Protein AF-A0A3D2HCB8-F1 (afdb_monomer)

Sequence (95 aa):
MKLIEQDETDDFQTVLKRFNLSAGDFELTETDTTDPQTDEIFALTGFVVVMQKSTGLKMQYPIGDGSRWVEEFERDIEKTCLTNNAPSNLIENTP

Solvent-accessible surface area (backbone atoms only — not comparable to full-atom values): 5904 Å² total; per-residue (Å²): 136,78,71,72,51,70,66,57,52,52,51,43,53,48,48,31,56,75,72,73,45,60,70,88,41,48,43,81,45,80,43,84,62,65,65,90,83,58,100,59,97,66,73,62,40,31,34,37,36,43,33,33,65,88,79,64,48,73,46,78,37,58,35,35,85,88,51,56,44,57,63,55,48,47,54,50,50,52,51,51,57,52,60,75,65,54,76,96,70,82,82,78,79,86,134

Radius of gyration: 17.61 Å; Cα contacts (8 Å, |Δi|>4): 102; chains: 1; bounding box: 33×22×67 Å

Secondary structure (DSSP, 8-state):
---S-HHHHHHHHHHHHHTT--GGGEEEEEEE---TT--S----EEEEEEEETTT--EEEEEEETT--HHHHHHHHHHHHHHHHTS-S-------

Structure (mmCIF, N/CA/C/O backbone):
data_AF-A0A3D2HCB8-F1
#
_entry.id   AF-A0A3D2HCB8-F1
#
loop_
_atom_site.group_PDB
_atom_site.id
_atom_site.type_symbol
_atom_site.label_atom_id
_atom_site.label_alt_id
_atom_site.label_comp_id
_atom_site.label_asym_id
_atom_site.label_entity_id
_atom_site.label_seq_id
_atom_site.pdbx_PDB_ins_code
_atom_site.Cartn_x
_atom_site.Cartn_y
_atom_site.Cartn_z
_atom_site.occupancy
_atom_site.B_iso_or_equiv
_atom_site.auth_seq_id
_atom_site.auth_comp_id
_atom_site.auth_asym_id
_atom_site.auth_atom_id
_atom_site.pdbx_PDB_model_num
ATOM 1 N N . MET A 1 1 ? 1.423 2.229 -17.207 1.00 54.12 1 MET A N 1
ATOM 2 C CA . MET A 1 1 ? 1.825 0.914 -16.674 1.00 54.12 1 MET A CA 1
ATOM 3 C C . MET A 1 1 ? 1.186 0.759 -15.309 1.00 54.12 1 MET A C 1
ATOM 5 O O . MET A 1 1 ? 0.984 1.777 -14.662 1.00 54.12 1 MET A O 1
ATOM 9 N N . LYS A 1 2 ? 0.812 -0.459 -14.917 1.00 64.38 2 LYS A N 1
ATOM 10 C CA . LYS A 1 2 ? 0.636 -0.780 -13.499 1.00 64.38 2 LYS A CA 1
ATOM 11 C C . LYS A 1 2 ? 1.950 -1.390 -13.047 1.00 64.38 2 LYS A C 1
ATOM 13 O O . LYS A 1 2 ? 2.424 -2.307 -13.712 1.00 64.38 2 LYS A O 1
ATOM 18 N N . LEU A 1 3 ? 2.549 -0.799 -12.026 1.00 73.88 3 LEU A N 1
ATOM 19 C CA . LEU A 1 3 ? 3.762 -1.308 -11.394 1.00 73.88 3 LEU A CA 1
ATOM 20 C C . L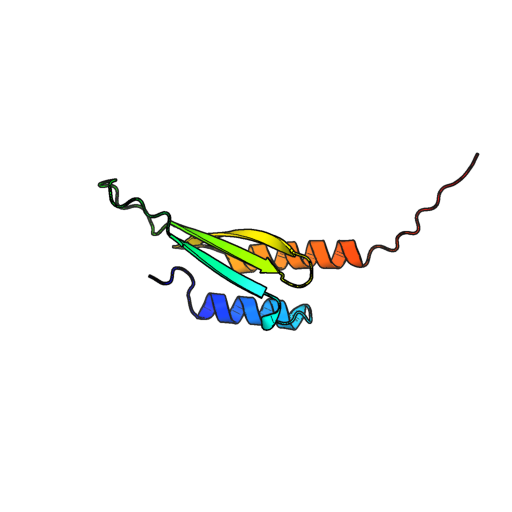EU A 1 3 ? 3.407 -2.309 -10.296 1.00 73.88 3 LEU A C 1
ATOM 22 O O . LEU A 1 3 ? 4.228 -3.159 -9.988 1.00 73.88 3 LEU A O 1
ATOM 26 N N . ILE A 1 4 ? 2.190 -2.209 -9.752 1.00 82.44 4 ILE A N 1
ATOM 27 C CA . ILE A 1 4 ? 1.646 -3.192 -8.820 1.00 82.44 4 ILE A CA 1
ATOM 28 C C . ILE A 1 4 ? 0.996 -4.333 -9.601 1.00 82.44 4 ILE A C 1
ATOM 30 O O . ILE A 1 4 ? 0.075 -4.118 -10.404 1.00 82.44 4 ILE A O 1
ATOM 34 N N . GLU A 1 5 ? 1.457 -5.547 -9.335 1.00 84.38 5 GLU A N 1
ATOM 35 C CA . GLU A 1 5 ? 0.910 -6.770 -9.906 1.00 84.38 5 GLU A CA 1
ATOM 36 C C . GLU A 1 5 ? -0.382 -7.215 -9.182 1.00 84.38 5 GLU A C 1
ATOM 38 O O . GLU A 1 5 ? -0.787 -6.702 -8.130 1.00 84.38 5 GLU A O 1
ATOM 43 N N . GLN A 1 6 ? -1.130 -8.132 -9.805 1.00 85.56 6 GLN A N 1
ATOM 44 C CA . GLN A 1 6 ? -2.421 -8.572 -9.261 1.00 85.56 6 GLN A CA 1
ATOM 45 C C . GLN A 1 6 ? -2.248 -9.425 -7.997 1.00 85.56 6 GLN A C 1
ATOM 47 O O . GLN A 1 6 ? -3.045 -9.299 -7.071 1.00 85.56 6 GLN A O 1
ATOM 52 N N . ASP A 1 7 ? -1.215 -10.258 -7.952 1.00 87.94 7 ASP A N 1
ATOM 53 C CA . ASP A 1 7 ? -0.827 -11.048 -6.784 1.00 87.94 7 ASP A CA 1
ATOM 54 C C . ASP A 1 7 ? -0.443 -10.150 -5.602 1.00 87.94 7 ASP A C 1
ATOM 56 O O . ASP A 1 7 ? -0.954 -10.351 -4.503 1.00 87.94 7 ASP A O 1
ATOM 60 N N . GLU A 1 8 ? 0.320 -9.078 -5.834 1.00 88.50 8 GLU A N 1
ATOM 61 C CA . GLU A 1 8 ? 0.636 -8.094 -4.789 1.00 88.50 8 GLU A CA 1
ATOM 62 C C . GLU A 1 8 ? -0.631 -7.417 -4.236 1.00 88.50 8 GLU A C 1
ATOM 64 O O . GLU A 1 8 ? -0.765 -7.170 -3.034 1.00 88.50 8 GLU A O 1
ATOM 69 N N . THR A 1 9 ? -1.606 -7.139 -5.105 1.00 88.19 9 THR A N 1
ATOM 70 C CA . THR A 1 9 ? -2.905 -6.591 -4.688 1.00 88.19 9 THR A CA 1
ATOM 71 C C . THR A 1 9 ? -3.699 -7.594 -3.843 1.00 88.19 9 THR A C 1
ATOM 73 O O . THR A 1 9 ? -4.347 -7.206 -2.863 1.00 88.19 9 THR A O 1
ATOM 76 N N . ASP A 1 10 ? -3.668 -8.875 -4.206 1.00 91.25 10 ASP A N 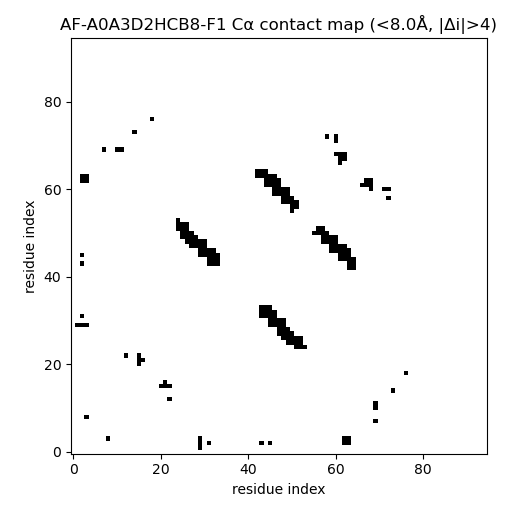1
ATOM 77 C CA . ASP A 1 10 ? -4.364 -9.944 -3.488 1.00 91.25 10 ASP A CA 1
ATOM 78 C C . ASP A 1 10 ? -3.722 -10.200 -2.110 1.00 91.25 10 ASP A C 1
ATOM 80 O O . ASP A 1 10 ? -4.434 -10.356 -1.105 1.00 91.25 10 ASP A O 1
ATOM 84 N N . ASP A 1 11 ? -2.392 -10.144 -2.029 1.00 91.69 11 ASP A N 1
ATOM 85 C CA . ASP A 1 11 ? -1.639 -10.233 -0.778 1.00 91.69 11 ASP A CA 1
ATOM 86 C C . ASP A 1 11 ? -1.933 -9.032 0.128 1.00 91.69 11 ASP A C 1
ATOM 88 O O . ASP A 1 11 ? -2.261 -9.206 1.306 1.00 91.69 11 ASP A O 1
ATOM 92 N N . PHE A 1 12 ? -1.951 -7.814 -0.423 1.00 91.12 12 PHE A N 1
ATOM 93 C CA . PHE A 1 12 ? -2.341 -6.609 0.312 1.00 91.12 12 PHE A CA 1
ATOM 94 C C . PHE A 1 12 ? -3.747 -6.737 0.920 1.00 91.12 12 PHE A C 1
ATOM 96 O O . PHE A 1 12 ? -3.951 -6.474 2.108 1.00 91.12 12 PHE A O 1
ATOM 103 N N . GLN A 1 13 ? -4.730 -7.208 0.147 1.00 91.69 13 GLN A N 1
ATOM 104 C CA . GLN A 1 13 ? -6.082 -7.444 0.667 1.00 91.69 13 GLN A CA 1
ATOM 105 C C . GLN A 1 13 ? -6.116 -8.527 1.752 1.00 91.69 13 GLN A C 1
ATOM 107 O O . GLN A 1 13 ? -6.928 -8.449 2.681 1.00 91.69 13 GLN A O 1
ATOM 112 N N . THR A 1 14 ? -5.259 -9.540 1.645 1.00 93.19 14 THR A N 1
ATOM 113 C CA . THR A 1 14 ? -5.135 -10.607 2.642 1.00 93.19 14 THR A CA 1
ATOM 114 C C . THR A 1 14 ? -4.588 -10.071 3.961 1.00 93.19 14 THR A C 1
ATOM 116 O O . THR A 1 14 ? -5.157 -10.372 5.016 1.00 93.19 14 THR A O 1
ATOM 119 N N . VAL A 1 15 ? -3.564 -9.215 3.912 1.00 91.44 15 VAL A N 1
ATOM 120 C CA . VAL A 1 15 ? -3.035 -8.498 5.082 1.00 91.44 15 VAL A CA 1
ATOM 121 C C . VAL A 1 15 ? -4.142 -7.667 5.728 1.00 91.44 15 VAL A C 1
ATOM 123 O O . VAL A 1 15 ? -4.424 -7.827 6.914 1.00 91.44 15 VAL A O 1
ATOM 126 N N . LEU A 1 16 ? -4.863 -6.851 4.955 1.00 90.69 16 LEU A N 1
ATOM 127 C CA . LEU A 1 16 ? -5.960 -6.043 5.497 1.00 90.69 16 LEU A CA 1
ATOM 128 C C . LEU A 1 16 ? -7.022 -6.893 6.206 1.00 90.69 16 LEU A C 1
ATOM 130 O O . LEU A 1 16 ? -7.422 -6.574 7.325 1.00 90.69 16 LEU A O 1
ATOM 134 N N . LYS A 1 17 ? -7.438 -8.013 5.603 1.00 90.62 17 LYS A N 1
ATOM 135 C CA . LYS A 1 17 ? -8.386 -8.950 6.227 1.00 90.62 17 LYS A CA 1
ATOM 136 C C . LYS A 1 17 ? -7.836 -9.548 7.522 1.00 90.62 17 LYS A C 1
ATOM 138 O O . LYS A 1 17 ? -8.585 -9.645 8.491 1.00 90.62 17 LYS A O 1
ATOM 143 N N . ARG A 1 18 ? -6.549 -9.914 7.564 1.00 90.94 18 ARG A N 1
ATOM 144 C CA . ARG A 1 18 ? -5.879 -10.451 8.763 1.00 90.94 18 ARG A CA 1
ATOM 145 C C . ARG A 1 18 ? -5.931 -9.466 9.934 1.00 90.94 18 ARG A C 1
ATOM 147 O O . ARG A 1 18 ? -6.200 -9.887 11.054 1.00 90.94 18 ARG A O 1
ATOM 154 N N . PHE A 1 19 ? -5.737 -8.175 9.670 1.00 87.69 19 PHE A N 1
ATOM 155 C CA . PHE A 1 19 ? -5.802 -7.114 10.684 1.00 87.69 19 PHE A CA 1
ATOM 156 C C . PHE A 1 19 ? -7.205 -6.502 10.852 1.00 87.69 19 PHE A C 1
ATOM 158 O O . PHE A 1 19 ? -7.366 -5.517 11.570 1.00 87.69 19 PHE A O 1
ATOM 165 N N . ASN A 1 20 ? -8.232 -7.088 10.223 1.00 88.38 20 ASN A N 1
ATOM 166 C CA . ASN A 1 20 ? -9.620 -6.619 10.256 1.00 88.38 20 ASN A CA 1
ATOM 167 C C . ASN A 1 20 ? -9.784 -5.150 9.796 1.00 88.38 20 ASN A C 1
ATOM 169 O O . ASN A 1 20 ? -10.632 -4.406 10.296 1.00 88.38 20 ASN A O 1
ATOM 173 N N . LEU A 1 21 ? -8.954 -4.747 8.834 1.00 87.19 21 LEU A N 1
ATOM 174 C CA . LEU A 1 21 ? -8.935 -3.440 8.192 1.00 87.19 21 LEU A CA 1
ATOM 175 C C . LEU A 1 21 ? -9.799 -3.453 6.923 1.00 87.19 21 LEU A C 1
ATOM 177 O O . LEU A 1 21 ? -9.834 -4.429 6.171 1.00 87.19 21 LEU A O 1
ATOM 181 N N . SER A 1 22 ? -10.505 -2.352 6.664 1.00 88.12 22 SER A N 1
ATOM 182 C CA . SER A 1 22 ? -11.357 -2.227 5.479 1.00 88.12 22 SER A CA 1
ATOM 183 C C . SER A 1 22 ? -10.537 -1.780 4.277 1.00 88.12 22 SER A C 1
ATOM 185 O O . SER A 1 22 ? -10.009 -0.679 4.289 1.00 88.12 22 SER A O 1
ATOM 187 N N . ALA A 1 23 ? -10.496 -2.562 3.197 1.00 87.25 23 ALA A N 1
ATOM 188 C CA . ALA A 1 23 ? -9.806 -2.155 1.966 1.00 87.25 23 ALA A CA 1
ATOM 189 C C . ALA A 1 23 ? -10.325 -0.838 1.372 1.00 87.25 23 ALA A C 1
ATOM 191 O O . ALA A 1 23 ? -9.548 -0.094 0.790 1.00 87.25 23 ALA A O 1
ATOM 192 N N . GLY A 1 24 ? -11.604 -0.499 1.576 1.00 88.25 24 GLY A N 1
ATOM 193 C CA . GLY A 1 24 ? -12.154 0.794 1.149 1.00 88.25 24 GLY A CA 1
ATOM 194 C C . GLY A 1 24 ? -11.649 1.994 1.962 1.00 88.25 24 GLY A C 1
ATOM 195 O O . GLY A 1 24 ? -11.812 3.135 1.533 1.00 88.25 24 GLY A O 1
ATOM 196 N N . ASP A 1 25 ? -11.042 1.742 3.123 1.00 89.50 25 ASP A N 1
ATOM 197 C CA . ASP A 1 25 ? -10.363 2.752 3.936 1.00 89.50 25 ASP A CA 1
ATOM 198 C C . ASP A 1 25 ? -8.947 3.050 3.425 1.00 89.50 25 ASP A C 1
ATOM 200 O O . ASP A 1 25 ? -8.365 4.062 3.799 1.00 89.50 25 ASP A O 1
ATOM 204 N N . PHE A 1 26 ? -8.396 2.202 2.556 1.00 90.06 26 PHE A N 1
ATOM 205 C CA . PHE A 1 26 ? -7.060 2.374 2.001 1.00 90.06 26 PHE A CA 1
ATOM 206 C C . PHE A 1 26 ? -7.131 2.847 0.551 1.00 90.06 26 PHE A C 1
ATOM 208 O O . PHE A 1 26 ? -7.991 2.444 -0.231 1.00 90.06 26 PHE A O 1
ATOM 215 N N . GLU A 1 27 ? -6.204 3.722 0.189 1.00 91.00 27 GLU A N 1
ATOM 216 C CA . GLU A 1 27 ? -6.012 4.209 -1.169 1.00 91.00 27 GLU A CA 1
ATOM 217 C C . GLU A 1 27 ? -4.570 3.950 -1.587 1.00 91.00 27 GLU A C 1
ATOM 219 O O . GLU A 1 27 ? -3.641 4.352 -0.889 1.00 91.00 27 GLU A O 1
ATOM 224 N N . LEU A 1 28 ? -4.398 3.259 -2.713 1.00 90.31 28 LEU A N 1
ATOM 225 C CA . LEU A 1 28 ? -3.099 2.965 -3.308 1.00 90.31 28 LEU A CA 1
ATOM 226 C C . LEU A 1 28 ? -2.861 3.948 -4.454 1.00 90.31 28 LEU A C 1
ATOM 228 O O . LEU A 1 28 ? -3.662 4.020 -5.384 1.00 90.31 28 LEU A O 1
ATOM 232 N N . THR A 1 29 ? -1.776 4.716 -4.378 1.00 89.38 29 THR A N 1
ATOM 233 C CA . THR A 1 29 ? -1.347 5.633 -5.441 1.00 89.38 29 THR A CA 1
ATOM 234 C C . THR A 1 29 ? 0.027 5.219 -5.946 1.00 89.38 29 THR A C 1
ATOM 236 O O . THR A 1 29 ? 1.023 5.380 -5.246 1.00 89.38 29 THR A O 1
ATOM 239 N N . GLU A 1 30 ? 0.080 4.696 -7.165 1.00 88.12 30 GLU A N 1
ATOM 240 C CA . GLU A 1 30 ? 1.321 4.324 -7.848 1.00 88.12 30 GLU A CA 1
ATOM 241 C C . GLU A 1 30 ? 1.960 5.560 -8.489 1.00 88.12 30 GLU A C 1
ATOM 243 O O . GLU A 1 30 ? 1.297 6.309 -9.208 1.00 88.12 30 GLU A O 1
ATOM 248 N N . THR A 1 31 ? 3.251 5.770 -8.247 1.00 82.38 31 THR A N 1
ATOM 249 C CA . THR A 1 31 ? 4.056 6.772 -8.950 1.00 82.38 31 THR A CA 1
ATOM 250 C C . THR A 1 31 ? 5.203 6.082 -9.666 1.00 82.38 31 THR A C 1
ATOM 252 O O . THR A 1 31 ? 6.065 5.466 -9.040 1.00 82.38 31 THR A O 1
ATOM 255 N N . ASP A 1 32 ? 5.197 6.203 -10.988 1.00 75.62 32 ASP A N 1
ATOM 256 C CA . ASP A 1 32 ? 6.274 5.747 -11.855 1.00 75.62 32 ASP A CA 1
ATOM 257 C C . ASP A 1 32 ? 7.391 6.797 -11.847 1.00 75.62 32 ASP A C 1
ATOM 259 O O . ASP A 1 32 ? 7.149 7.968 -12.154 1.00 75.62 32 ASP A O 1
ATOM 263 N N . THR A 1 33 ? 8.595 6.390 -11.445 1.00 70.88 33 THR A N 1
ATOM 264 C CA . THR A 1 33 ? 9.788 7.251 -11.456 1.00 70.88 33 THR A CA 1
ATOM 265 C C . THR A 1 33 ? 10.782 6.869 -12.540 1.00 70.88 33 THR A C 1
ATOM 267 O O . THR A 1 33 ? 11.905 7.367 -12.527 1.00 70.88 33 THR A O 1
ATOM 270 N N . THR A 1 34 ? 10.391 6.001 -13.472 1.00 66.31 34 THR A N 1
ATOM 271 C CA . THR A 1 34 ? 11.237 5.598 -14.591 1.00 66.31 34 THR A CA 1
ATOM 272 C C . THR A 1 34 ? 11.559 6.836 -15.418 1.00 66.31 34 THR A C 1
ATOM 274 O O . THR A 1 34 ? 10.680 7.410 -16.061 1.00 66.31 34 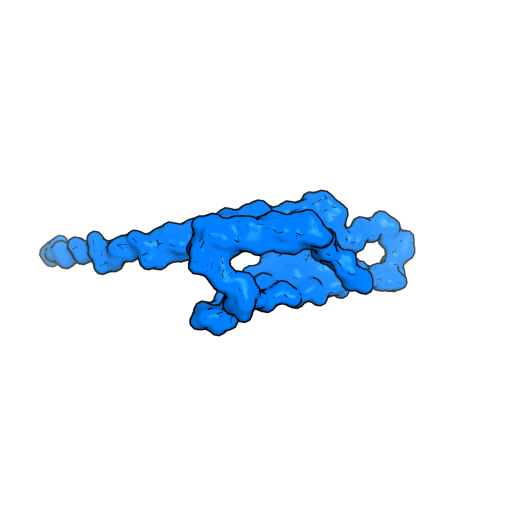THR A O 1
ATOM 277 N N . ASP A 1 35 ? 12.814 7.280 -15.357 1.00 60.94 35 ASP A N 1
ATOM 278 C CA . ASP A 1 35 ? 13.286 8.441 -16.100 1.00 60.94 35 ASP A CA 1
ATOM 279 C C . ASP A 1 35 ? 13.404 8.061 -17.588 1.00 60.94 35 ASP A C 1
ATOM 281 O O . ASP A 1 35 ? 14.206 7.194 -17.936 1.00 60.94 35 ASP A O 1
ATOM 285 N N . PRO A 1 36 ? 12.611 8.661 -18.494 1.00 57.94 36 PRO A N 1
ATOM 286 C CA . PRO A 1 36 ? 12.670 8.328 -19.913 1.00 57.94 36 PRO A CA 1
ATOM 287 C C . PRO A 1 36 ? 13.900 8.917 -20.632 1.00 57.94 36 PRO A C 1
ATOM 289 O O . PRO A 1 36 ? 14.054 8.676 -21.829 1.00 57.94 36 PRO A O 1
ATOM 292 N N . GLN A 1 37 ? 14.742 9.723 -19.968 1.00 57.00 37 GLN A N 1
ATOM 293 C CA . GLN A 1 37 ? 15.915 10.372 -20.569 1.00 57.00 37 GLN A CA 1
ATOM 294 C C . GLN A 1 37 ? 17.245 9.660 -20.315 1.00 57.00 37 GLN A C 1
ATOM 296 O O . GLN A 1 37 ? 18.230 10.017 -20.970 1.00 57.00 37 GLN A O 1
ATOM 301 N N . THR A 1 38 ? 17.321 8.689 -19.405 1.00 53.09 38 THR A N 1
ATOM 302 C CA . THR A 1 38 ? 18.565 7.946 -19.195 1.00 53.09 38 THR A CA 1
ATOM 303 C C . THR A 1 38 ? 18.592 6.736 -20.128 1.00 53.09 38 THR A C 1
ATOM 305 O O . THR A 1 38 ? 17.732 5.865 -20.086 1.00 53.09 38 THR A O 1
ATOM 308 N N . ASP A 1 39 ? 19.593 6.676 -21.010 1.00 50.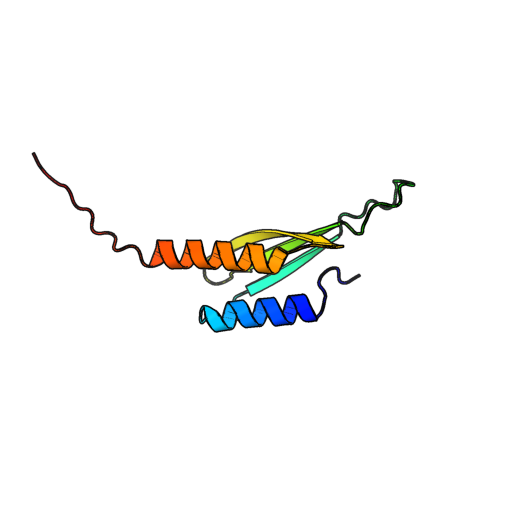47 39 ASP A N 1
ATOM 309 C CA . ASP A 1 39 ? 19.878 5.544 -21.917 1.00 50.47 39 ASP A CA 1
ATOM 310 C C . ASP A 1 39 ? 20.442 4.330 -21.135 1.00 50.47 39 ASP A C 1
ATOM 312 O O . ASP A 1 39 ? 21.322 3.595 -21.585 1.00 50.47 39 ASP A O 1
ATOM 316 N N . GLU A 1 40 ? 19.992 4.165 -19.891 1.00 52.34 40 GLU A N 1
ATOM 317 C CA . GLU A 1 40 ? 20.405 3.126 -18.967 1.00 52.34 40 GLU A CA 1
ATOM 318 C C . GLU A 1 40 ? 19.205 2.205 -18.739 1.00 52.34 40 GLU A C 1
ATOM 320 O O . GLU A 1 40 ? 18.127 2.633 -18.334 1.00 52.34 40 GLU A O 1
ATOM 325 N N . ILE A 1 41 ? 19.393 0.918 -19.036 1.00 54.94 41 ILE A N 1
ATOM 326 C CA . ILE A 1 41 ? 18.403 -0.150 -18.859 1.00 54.94 41 ILE A CA 1
ATOM 327 C C . ILE A 1 41 ? 18.233 -0.396 -17.351 1.00 54.94 41 ILE A C 1
ATOM 329 O O . ILE A 1 41 ? 18.724 -1.388 -16.813 1.00 54.94 41 ILE A O 1
ATOM 333 N N . PHE A 1 42 ? 17.613 0.536 -16.633 1.00 53.16 42 PHE A N 1
ATOM 334 C CA . PHE A 1 42 ? 17.278 0.345 -15.230 1.00 53.16 42 PHE A CA 1
ATOM 335 C C . PHE A 1 42 ? 15.914 -0.318 -15.102 1.00 53.16 42 PHE A C 1
ATOM 337 O O . PHE A 1 42 ? 15.007 -0.095 -15.904 1.00 53.16 42 PHE A O 1
ATOM 344 N N . ALA A 1 43 ? 15.794 -1.174 -14.086 1.00 56.75 43 ALA A N 1
ATOM 345 C CA . ALA A 1 43 ? 14.534 -1.792 -13.715 1.00 56.75 43 ALA A CA 1
ATOM 346 C C . ALA A 1 43 ? 13.455 -0.711 -13.546 1.00 56.75 43 ALA A C 1
ATOM 348 O O . ALA A 1 43 ? 13.732 0.365 -13.006 1.00 56.75 43 ALA A O 1
ATOM 349 N N . LEU A 1 44 ? 12.234 -1.018 -13.998 1.00 60.97 44 LEU A N 1
ATOM 350 C CA . LEU A 1 44 ? 11.040 -0.231 -13.696 1.00 60.97 44 LEU A CA 1
ATOM 351 C C . LEU A 1 44 ? 11.018 0.011 -12.188 1.00 60.97 44 LEU A C 1
ATOM 353 O O . LEU A 1 44 ? 10.874 -0.926 -11.404 1.00 60.97 44 LEU A O 1
ATOM 357 N N . THR A 1 45 ? 11.248 1.256 -11.796 1.00 69.25 45 THR A N 1
ATOM 358 C CA . THR A 1 45 ? 11.353 1.661 -10.399 1.00 69.25 45 THR A CA 1
ATOM 359 C C . THR A 1 45 ? 10.328 2.747 -10.162 1.00 69.25 45 THR A C 1
ATOM 361 O O . THR A 1 45 ? 10.252 3.748 -10.879 1.00 69.25 45 THR A O 1
ATOM 364 N N . GLY A 1 46 ? 9.504 2.526 -9.151 1.00 81.19 46 GLY A N 1
ATOM 365 C CA . GLY A 1 46 ? 8.502 3.475 -8.713 1.00 81.19 46 GLY A CA 1
ATOM 366 C C . GLY A 1 46 ? 8.275 3.358 -7.222 1.00 81.19 46 GLY A C 1
ATOM 367 O O . GLY A 1 46 ? 8.998 2.672 -6.496 1.00 81.19 46 GLY A O 1
ATOM 368 N N . PHE A 1 47 ? 7.229 4.018 -6.756 1.00 86.56 47 PHE A N 1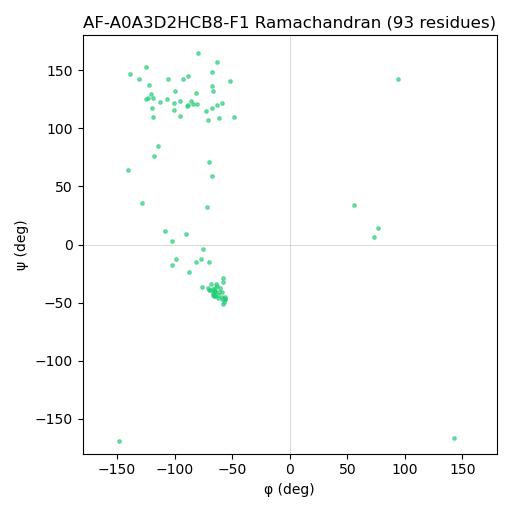
ATOM 369 C CA . PHE A 1 47 ? 6.755 3.846 -5.394 1.00 86.56 47 PHE A CA 1
ATOM 370 C C . PHE A 1 47 ? 5.233 3.801 -5.345 1.00 86.56 47 PHE A C 1
ATOM 372 O O . PHE A 1 47 ? 4.547 4.478 -6.111 1.00 86.56 47 PHE A O 1
ATOM 379 N N . VAL A 1 48 ? 4.706 3.014 -4.412 1.00 90.00 48 VAL A N 1
ATOM 380 C CA . VAL A 1 48 ? 3.298 3.052 -4.028 1.00 90.00 48 VAL A CA 1
ATOM 381 C C . VAL A 1 48 ? 3.156 3.869 -2.757 1.00 90.00 48 VAL A C 1
ATOM 383 O O . VAL A 1 48 ? 3.877 3.671 -1.780 1.00 90.00 48 VAL A O 1
ATOM 386 N N . VAL A 1 49 ? 2.201 4.790 -2.764 1.00 91.31 49 VAL A N 1
ATOM 387 C CA . VAL A 1 49 ? 1.740 5.482 -1.566 1.00 91.31 49 VAL A CA 1
ATOM 388 C C . VAL A 1 49 ? 0.441 4.833 -1.114 1.00 91.31 49 VAL A C 1
ATOM 390 O O . VAL A 1 49 ? -0.569 4.8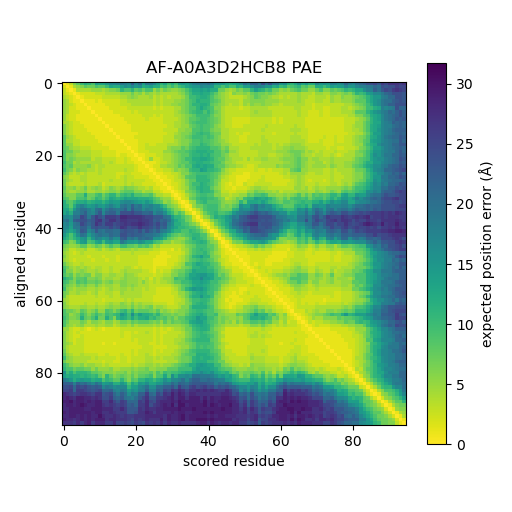99 -1.811 1.00 91.31 49 VAL A O 1
ATOM 393 N N . VAL A 1 50 ? 0.475 4.224 0.065 1.00 91.81 50 VAL A N 1
ATOM 394 C CA . VAL A 1 50 ? -0.682 3.670 0.762 1.00 91.81 50 VAL A CA 1
ATOM 395 C C . VAL A 1 50 ? -1.192 4.713 1.751 1.00 91.81 50 VAL A C 1
ATOM 397 O O . VAL A 1 50 ? -0.529 5.020 2.743 1.00 91.81 50 VAL A O 1
ATOM 400 N N . MET A 1 51 ? -2.368 5.276 1.489 1.00 90.38 51 MET A N 1
ATOM 401 C CA . MET A 1 51 ? -3.027 6.224 2.386 1.00 90.38 51 MET A CA 1
ATOM 402 C C . MET A 1 51 ? -4.213 5.567 3.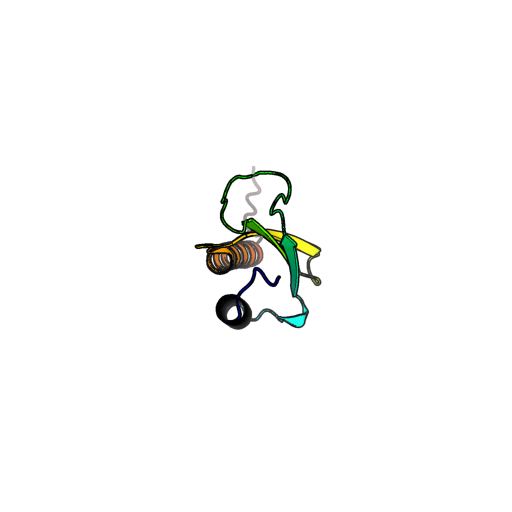082 1.00 90.38 51 MET A C 1
ATOM 404 O O . MET A 1 51 ? -5.137 5.098 2.423 1.00 90.38 51 MET A O 1
ATOM 408 N N . GLN A 1 52 ? -4.228 5.608 4.409 1.00 90.75 52 GLN A N 1
ATOM 409 C CA . GLN A 1 52 ? -5.393 5.249 5.204 1.00 90.75 52 GLN A CA 1
ATOM 410 C C . GLN A 1 52 ? -6.284 6.481 5.412 1.00 90.75 52 GLN A C 1
ATOM 412 O O . GLN A 1 52 ? -5.860 7.477 5.997 1.00 90.75 52 GLN A O 1
ATOM 417 N N . LYS A 1 53 ? -7.537 6.421 4.964 1.00 88.69 53 LYS A N 1
ATOM 418 C CA . LYS A 1 53 ? -8.497 7.533 5.020 1.00 88.69 53 LYS A CA 1
ATOM 419 C C . LYS A 1 53 ? -8.954 7.832 6.444 1.00 88.69 53 LYS A C 1
ATOM 421 O O . LYS A 1 53 ? -9.061 9.000 6.802 1.00 88.69 53 LYS A O 1
ATOM 426 N N . SER A 1 54 ? -9.176 6.804 7.261 1.00 84.06 54 SER A N 1
ATOM 427 C CA . SER A 1 54 ? -9.665 6.966 8.636 1.00 84.06 54 SER A CA 1
ATOM 428 C C . SER A 1 54 ? -8.670 7.664 9.561 1.00 84.06 54 SER A C 1
ATOM 430 O O . SER A 1 54 ? -9.077 8.456 10.406 1.00 84.06 54 SER A O 1
ATOM 432 N N . THR A 1 55 ? -7.372 7.383 9.419 1.00 81.50 55 THR A N 1
ATOM 433 C CA . THR A 1 55 ? -6.317 7.957 10.276 1.00 81.50 55 THR A CA 1
ATOM 434 C C . THR A 1 55 ? -5.548 9.089 9.597 1.00 81.50 55 THR A C 1
ATOM 436 O O . THR A 1 55 ? -4.874 9.863 10.273 1.00 81.50 55 THR A O 1
ATOM 439 N N . GLY A 1 56 ? -5.623 9.194 8.266 1.00 83.38 56 GLY A N 1
ATOM 440 C CA . GLY A 1 56 ? -4.788 10.087 7.463 1.00 83.38 56 GLY A CA 1
ATOM 441 C C . GLY A 1 56 ? -3.335 9.618 7.329 1.00 83.38 56 GLY A C 1
ATOM 442 O O . GLY A 1 56 ? -2.511 10.364 6.795 1.00 83.38 56 GLY A O 1
ATOM 443 N N . LEU A 1 57 ? -3.002 8.414 7.812 1.00 85.00 57 LEU A N 1
ATOM 444 C CA . LEU A 1 57 ? -1.650 7.869 7.744 1.00 85.00 57 LEU A CA 1
ATOM 445 C C . LEU A 1 57 ? -1.269 7.599 6.286 1.00 85.00 57 LEU A C 1
ATOM 447 O O . LEU A 1 57 ? -2.026 6.979 5.540 1.00 85.00 57 LEU A O 1
ATOM 451 N N . LYS A 1 58 ? -0.081 8.056 5.890 1.00 89.19 58 LYS A N 1
ATOM 452 C CA . LYS A 1 58 ? 0.490 7.822 4.562 1.00 89.19 58 LYS A CA 1
ATOM 453 C C . LYS A 1 58 ? 1.785 7.049 4.711 1.00 89.19 58 LYS A C 1
ATOM 455 O O . LYS A 1 58 ? 2.673 7.483 5.440 1.00 89.19 58 LYS A O 1
ATOM 460 N N . MET A 1 59 ? 1.879 5.935 4.005 1.00 89.88 59 MET A N 1
ATOM 461 C CA . MET A 1 59 ? 3.060 5.086 3.956 1.00 89.88 59 MET A CA 1
ATOM 462 C C . MET A 1 59 ? 3.504 4.962 2.505 1.00 89.88 59 MET A C 1
ATOM 464 O O . MET A 1 59 ? 2.668 4.843 1.614 1.00 89.88 59 MET A O 1
ATOM 468 N N . GLN A 1 60 ? 4.805 5.055 2.259 1.00 90.31 60 GLN A N 1
ATOM 469 C CA . GLN A 1 60 ? 5.372 4.991 0.917 1.00 90.31 60 GLN A CA 1
ATOM 470 C C . GLN A 1 60 ? 6.346 3.825 0.852 1.00 90.31 60 GLN A C 1
ATOM 472 O O . GLN A 1 60 ? 7.246 3.740 1.686 1.00 90.31 60 GLN A O 1
ATOM 477 N N . TYR A 1 61 ? 6.189 2.985 -0.166 1.00 89.50 61 TYR A N 1
ATOM 478 C CA . TYR A 1 61 ? 7.012 1.801 -0.368 1.00 89.50 61 TYR A CA 1
ATOM 479 C C . TYR A 1 61 ? 7.536 1.744 -1.806 1.00 89.50 61 TYR A C 1
ATOM 481 O O . TYR A 1 61 ? 6.811 2.128 -2.728 1.00 89.50 61 TYR A O 1
ATOM 489 N N . PRO A 1 62 ? 8.780 1.291 -2.022 1.00 86.06 62 PRO A N 1
ATOM 490 C CA . PRO A 1 62 ? 9.314 1.090 -3.364 1.00 86.06 62 PRO A CA 1
ATOM 491 C C . PRO A 1 62 ? 8.582 -0.063 -4.068 1.00 86.06 62 PRO A C 1
ATOM 493 O O . PRO A 1 62 ? 8.356 -1.107 -3.461 1.00 86.06 62 PRO A O 1
ATOM 496 N N . ILE A 1 63 ? 8.242 0.126 -5.344 1.00 84.31 63 ILE A N 1
ATOM 497 C CA . ILE A 1 63 ? 7.630 -0.886 -6.224 1.00 84.31 63 ILE A CA 1
ATOM 498 C C . ILE A 1 63 ? 8.470 -1.056 -7.492 1.00 84.31 63 ILE A C 1
ATOM 500 O O . ILE A 1 63 ? 9.172 -0.129 -7.907 1.00 84.31 63 ILE A O 1
ATOM 504 N N . GLY A 1 64 ? 8.409 -2.239 -8.099 1.00 80.00 64 GLY A N 1
ATOM 505 C CA . GLY A 1 64 ? 9.244 -2.615 -9.238 1.00 80.00 64 GLY A CA 1
ATOM 506 C C . GLY A 1 64 ? 9.683 -4.076 -9.180 1.00 80.00 64 GLY A C 1
ATOM 507 O O . GLY A 1 64 ? 9.172 -4.861 -8.381 1.00 80.00 64 GLY A O 1
ATOM 508 N N . ASP A 1 65 ? 10.663 -4.436 -10.008 1.00 70.56 65 ASP A N 1
ATOM 509 C CA .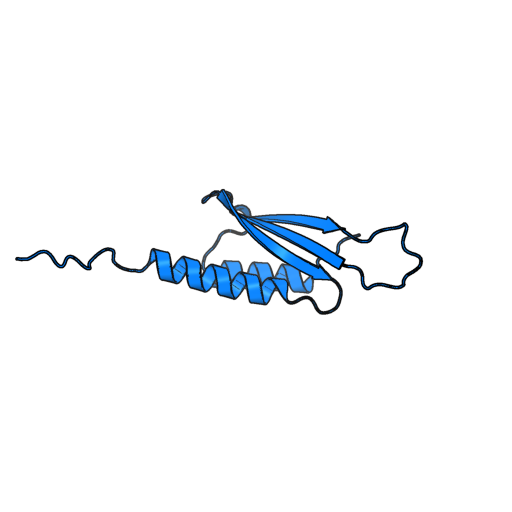 ASP A 1 65 ? 11.174 -5.811 -10.078 1.00 70.56 65 ASP A CA 1
ATOM 510 C C . ASP A 1 65 ? 11.805 -6.243 -8.739 1.00 70.56 65 ASP A C 1
ATOM 512 O O . ASP A 1 65 ? 12.732 -5.606 -8.229 1.00 70.56 65 ASP A O 1
ATOM 516 N N . GLY A 1 66 ? 11.262 -7.307 -8.140 1.00 73.50 66 GLY A N 1
ATOM 517 C CA . GLY A 1 66 ? 11.705 -7.831 -6.844 1.00 73.50 66 GLY A CA 1
ATOM 518 C C . GLY A 1 66 ? 11.247 -7.026 -5.622 1.00 73.50 66 GLY A C 1
ATOM 519 O O . GLY A 1 66 ? 11.792 -7.230 -4.531 1.00 73.50 66 GLY A O 1
ATOM 520 N N . SER A 1 67 ? 10.276 -6.119 -5.774 1.00 79.75 67 SER A N 1
ATOM 521 C CA . SER A 1 67 ? 9.747 -5.350 -4.647 1.00 79.75 67 SER A CA 1
ATOM 522 C C . SER A 1 67 ? 8.987 -6.232 -3.651 1.00 79.75 67 SER A C 1
ATOM 524 O O . SER A 1 67 ? 8.408 -7.253 -4.010 1.00 79.75 67 SER A O 1
ATOM 526 N N . ARG A 1 68 ? 9.023 -5.857 -2.368 1.00 88.44 68 ARG A N 1
ATOM 527 C CA . ARG A 1 68 ? 8.328 -6.563 -1.272 1.00 88.44 68 ARG A CA 1
ATOM 528 C C . ARG A 1 68 ? 7.476 -5.609 -0.452 1.00 88.44 68 ARG A C 1
ATOM 530 O O . ARG A 1 68 ? 7.382 -5.719 0.770 1.00 88.44 68 ARG A O 1
ATOM 537 N N . TRP A 1 69 ? 6.879 -4.634 -1.129 1.00 90.50 69 TRP A N 1
ATOM 538 C CA . TRP A 1 69 ? 6.157 -3.547 -0.479 1.00 90.50 69 TRP A CA 1
ATOM 539 C C . TRP A 1 69 ? 5.010 -4.050 0.406 1.00 90.50 69 TRP A C 1
ATOM 541 O O . TRP A 1 69 ? 4.742 -3.458 1.448 1.00 90.50 69 TRP A O 1
ATOM 551 N N . VAL A 1 70 ? 4.373 -5.169 0.042 1.00 91.75 70 VAL A N 1
ATOM 552 C CA . VAL A 1 70 ? 3.305 -5.784 0.843 1.00 91.75 70 VAL A CA 1
ATOM 553 C C . VAL A 1 70 ? 3.833 -6.332 2.174 1.00 91.75 70 VAL A C 1
ATOM 555 O O . VAL A 1 70 ? 3.199 -6.123 3.208 1.00 91.75 70 VAL A O 1
ATOM 558 N N . GLU A 1 71 ? 5.008 -6.976 2.181 1.00 91.88 71 GLU A N 1
ATOM 559 C CA . GLU A 1 71 ? 5.655 -7.458 3.414 1.00 91.88 71 GLU A CA 1
ATOM 560 C C . GLU A 1 71 ? 6.050 -6.285 4.325 1.00 91.88 71 GLU A C 1
ATOM 562 O O . GLU A 1 71 ? 5.906 -6.348 5.549 1.00 91.88 71 GLU A O 1
ATOM 567 N N . GLU A 1 72 ? 6.551 -5.193 3.741 1.00 91.62 72 GLU A N 1
ATOM 568 C CA . GLU A 1 72 ? 6.884 -3.977 4.489 1.00 91.62 72 GLU A CA 1
ATOM 569 C C . GLU A 1 72 ? 5.635 -3.313 5.080 1.00 91.62 72 GLU A C 1
ATOM 571 O O . GLU A 1 72 ? 5.623 -2.975 6.267 1.00 91.62 72 GLU A O 1
ATOM 576 N N . PHE A 1 73 ? 4.565 -3.213 4.290 1.00 91.19 73 PHE A N 1
ATOM 577 C CA . PHE A 1 73 ? 3.266 -2.721 4.736 1.00 91.19 73 PHE A CA 1
ATOM 578 C C . PHE A 1 73 ? 2.701 -3.552 5.890 1.00 91.19 73 PHE A C 1
ATOM 580 O O . PHE A 1 73 ? 2.281 -2.987 6.901 1.00 91.19 73 PHE A O 1
ATOM 587 N N . GLU A 1 74 ? 2.725 -4.885 5.788 1.00 92.25 74 GLU A N 1
ATOM 588 C CA . GLU A 1 74 ? 2.271 -5.771 6.863 1.00 92.25 74 GLU A CA 1
ATOM 589 C C . GLU A 1 74 ? 3.016 -5.488 8.171 1.00 92.25 74 GLU A C 1
ATOM 591 O O . GLU A 1 74 ? 2.389 -5.323 9.219 1.00 92.25 74 GLU A O 1
ATOM 596 N N . ARG A 1 75 ? 4.346 -5.366 8.112 1.00 90.88 75 ARG A N 1
ATOM 597 C CA . ARG A 1 75 ? 5.170 -5.077 9.295 1.00 90.88 75 ARG A CA 1
ATOM 598 C C . ARG A 1 75 ? 4.844 -3.721 9.913 1.00 90.88 75 ARG A C 1
ATOM 600 O O . ARG A 1 75 ? 4.911 -3.577 11.133 1.00 90.88 75 ARG A O 1
ATOM 607 N N . ASP A 1 76 ? 4.522 -2.715 9.110 1.00 88.56 76 ASP A N 1
ATOM 608 C CA . ASP A 1 76 ? 4.173 -1.387 9.619 1.00 88.56 76 ASP A CA 1
ATOM 609 C C . ASP A 1 76 ? 2.756 -1.327 10.200 1.00 88.56 76 ASP A C 1
ATOM 611 O O . ASP A 1 76 ? 2.553 -0.698 11.246 1.00 88.56 76 ASP A O 1
ATOM 615 N N . ILE A 1 77 ? 1.795 -2.040 9.605 1.00 87.25 77 ILE A N 1
ATOM 616 C CA . ILE A 1 77 ? 0.472 -2.245 10.205 1.00 87.25 77 ILE A CA 1
ATOM 617 C C . ILE A 1 77 ? 0.595 -2.997 11.527 1.00 87.25 77 ILE A C 1
ATOM 619 O O . ILE A 1 77 ? 0.017 -2.559 12.519 1.00 87.25 77 ILE A O 1
ATOM 623 N N . GLU A 1 78 ? 1.386 -4.070 11.581 1.00 88.00 78 GLU A N 1
ATOM 624 C CA . GLU A 1 78 ? 1.611 -4.836 12.806 1.00 88.00 78 GLU A CA 1
ATOM 625 C C . GLU A 1 78 ? 2.157 -3.938 13.924 1.00 88.00 78 GLU A C 1
ATOM 627 O O . GLU A 1 78 ? 1.582 -3.885 15.014 1.00 88.00 78 GLU A O 1
ATOM 632 N N . LYS A 1 79 ? 3.196 -3.139 13.643 1.00 85.12 79 LYS A N 1
ATOM 633 C CA . LYS A 1 79 ? 3.724 -2.155 14.605 1.00 85.12 79 LYS A CA 1
ATOM 634 C C . LYS A 1 79 ? 2.656 -1.146 15.025 1.00 85.12 79 LYS A C 1
ATOM 636 O O . LYS A 1 79 ? 2.512 -0.869 16.214 1.00 85.12 79 LYS A O 1
ATOM 641 N N . THR A 1 80 ? 1.888 -0.609 14.081 1.00 81.00 80 THR A N 1
ATOM 642 C CA . THR A 1 80 ? 0.869 0.411 14.366 1.00 81.00 80 THR A CA 1
ATOM 643 C C . THR A 1 80 ? -0.260 -0.167 15.228 1.00 81.00 80 THR A C 1
ATOM 645 O O . THR A 1 80 ? -0.651 0.436 16.229 1.00 81.00 80 THR A O 1
ATOM 648 N N . CYS A 1 81 ? -0.744 -1.373 14.932 1.00 72.44 81 CYS A N 1
ATOM 649 C CA . CYS A 1 81 ? -1.743 -2.078 15.739 1.00 72.44 81 CYS A CA 1
ATOM 650 C C . CYS A 1 81 ? -1.226 -2.440 17.139 1.00 72.44 81 CYS A C 1
ATOM 652 O O . CYS A 1 81 ? -1.986 -2.341 18.107 1.00 72.44 81 CYS A O 1
ATOM 654 N N . LEU A 1 82 ? 0.053 -2.813 17.266 1.00 63.94 82 LEU A N 1
ATOM 655 C CA . LEU A 1 82 ? 0.695 -3.053 18.561 1.00 63.94 82 LEU A CA 1
ATOM 656 C C . LEU A 1 82 ? 0.788 -1.767 19.392 1.00 63.94 82 LEU A C 1
ATOM 658 O O . LEU A 1 82 ? 0.498 -1.792 20.586 1.00 63.94 82 LEU A O 1
ATOM 662 N N . THR A 1 83 ? 1.121 -0.630 18.775 1.00 60.91 83 THR A N 1
ATOM 663 C CA . THR A 1 83 ? 1.197 0.657 19.493 1.00 60.91 83 THR A CA 1
ATOM 664 C C . THR A 1 83 ? -0.170 1.174 19.952 1.00 60.91 83 THR A C 1
ATOM 666 O O . THR A 1 83 ? -0.266 1.728 21.042 1.00 60.91 83 THR A O 1
ATOM 669 N N . ASN A 1 84 ? -1.245 0.925 19.193 1.00 55.22 84 ASN A N 1
ATOM 670 C CA . ASN A 1 84 ? -2.610 1.316 19.576 1.00 55.22 84 ASN A CA 1
ATOM 671 C C . ASN A 1 84 ? -3.251 0.397 20.638 1.00 55.22 84 ASN A C 1
ATOM 673 O O . ASN A 1 84 ? -4.277 0.757 21.211 1.00 55.22 84 ASN A O 1
ATOM 677 N N . ASN A 1 85 ? -2.656 -0.769 20.919 1.00 46.00 85 ASN A N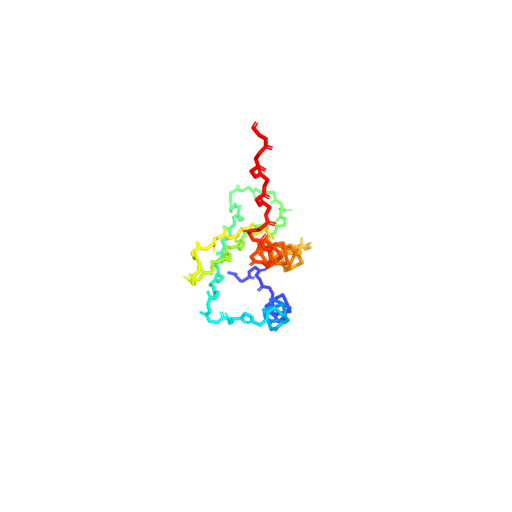 1
ATOM 678 C CA . ASN A 1 85 ? -3.063 -1.673 22.005 1.00 46.00 85 ASN A CA 1
ATOM 679 C C . ASN A 1 85 ? -2.161 -1.591 23.243 1.00 46.00 85 ASN A C 1
ATOM 681 O O . ASN A 1 85 ? -2.378 -2.334 24.202 1.00 46.00 85 ASN A O 1
ATOM 685 N N . ALA A 1 86 ? -1.165 -0.702 23.266 1.00 42.69 86 ALA A N 1
ATOM 686 C CA . ALA A 1 86 ? -0.435 -0.443 24.495 1.00 42.69 86 ALA A CA 1
ATOM 687 C C . ALA A 1 86 ? -1.391 0.247 25.488 1.00 42.69 86 ALA A C 1
ATOM 689 O O . ALA A 1 86 ? -1.867 1.352 25.203 1.00 42.69 86 ALA A O 1
ATOM 690 N N . PRO A 1 87 ? -1.703 -0.354 26.655 1.00 43.97 87 PRO A N 1
ATOM 691 C CA . PRO A 1 87 ? -2.419 0.374 27.684 1.00 43.97 87 PRO A CA 1
ATOM 692 C C . PRO A 1 87 ? -1.569 1.592 28.046 1.00 43.97 87 PRO A C 1
ATOM 694 O O . PRO A 1 87 ? -0.418 1.456 28.461 1.00 43.97 87 PRO A O 1
ATOM 697 N N . SER A 1 88 ? -2.142 2.787 27.893 1.00 48.28 88 SER A N 1
ATOM 698 C CA . SER A 1 88 ? -1.613 4.044 28.436 1.00 48.28 88 SER A CA 1
ATOM 699 C C . SER A 1 88 ? -1.688 4.026 29.966 1.00 48.28 88 SER A C 1
ATOM 701 O O . SER A 1 88 ? -2.379 4.829 30.584 1.00 48.28 88 SER A O 1
ATOM 703 N N . ASN A 1 89 ? -1.030 3.046 30.581 1.00 48.69 89 ASN A N 1
ATOM 704 C CA . ASN A 1 89 ? -1.008 2.830 32.013 1.00 48.69 89 ASN A CA 1
ATOM 705 C C . ASN A 1 89 ? 0.403 2.419 32.445 1.00 48.69 89 ASN A C 1
ATOM 707 O O . ASN A 1 89 ? 0.647 1.318 32.926 1.00 48.69 89 ASN A O 1
ATOM 711 N N . LEU A 1 90 ? 1.338 3.347 32.265 1.00 49.16 90 LEU A N 1
ATOM 712 C CA . LEU A 1 90 ? 2.468 3.496 33.172 1.00 49.16 90 LEU A CA 1
ATOM 713 C C . LEU A 1 90 ? 2.362 4.890 33.785 1.00 49.16 90 LEU A C 1
ATOM 715 O O . LEU A 1 90 ? 3.033 5.840 33.393 1.00 49.16 90 LEU A O 1
ATOM 719 N N . ILE A 1 91 ? 1.434 5.003 34.733 1.00 62.91 91 ILE A N 1
ATOM 720 C CA . ILE A 1 91 ? 1.577 5.954 35.825 1.00 62.91 91 ILE A CA 1
ATOM 721 C C . ILE A 1 91 ? 2.691 5.434 36.737 1.00 62.91 91 ILE A C 1
ATOM 723 O O . ILE A 1 91 ? 2.477 4.506 37.505 1.00 62.91 91 ILE A O 1
ATOM 727 N N . GLU A 1 92 ? 3.854 6.069 36.719 1.00 46.03 92 GLU A N 1
ATOM 728 C CA . GLU A 1 92 ? 4.646 6.185 37.943 1.00 46.03 92 GLU A CA 1
ATOM 729 C C . GLU A 1 92 ? 4.704 7.662 38.305 1.00 46.03 92 GLU A C 1
ATOM 731 O O . GLU A 1 92 ? 5.591 8.425 37.935 1.00 46.03 92 GLU A O 1
ATOM 736 N N . ASN A 1 93 ? 3.643 8.060 39.006 1.00 48.53 93 ASN A N 1
ATOM 737 C CA . ASN A 1 93 ? 3.771 9.082 40.022 1.00 48.53 93 ASN A CA 1
ATOM 738 C C . ASN A 1 93 ? 4.705 8.562 41.125 1.00 48.53 93 ASN A C 1
ATOM 740 O O . ASN A 1 93 ? 4.703 7.364 41.426 1.00 48.53 93 ASN A O 1
ATOM 744 N N . THR A 1 94 ? 5.283 9.534 41.834 1.00 39.69 94 THR A N 1
ATOM 745 C CA . THR A 1 94 ? 5.845 9.521 43.202 1.00 39.69 94 THR A CA 1
ATOM 746 C C . THR A 1 94 ? 7.353 9.254 43.326 1.00 39.69 94 THR A C 1
ATOM 748 O O . THR A 1 94 ? 7.852 8.356 42.653 1.00 39.69 94 THR A O 1
ATOM 751 N N . PRO A 1 95 ? 8.074 9.922 44.257 1.00 60.91 95 PRO A N 1
ATOM 752 C CA . PRO A 1 95 ? 7.714 11.046 45.149 1.00 60.91 95 PRO A CA 1
ATOM 753 C C . PRO A 1 95 ? 8.296 12.412 44.754 1.00 60.91 95 PRO A C 1
ATOM 755 O O . PRO A 1 95 ? 9.424 12.464 44.216 1.00 60.91 95 PRO A O 1
#

Mean predicted aligned error: 9.83 Å

Foldseek 3Di:
DDLDDPVLVVLLVVLCVVLVHDPVQKDKDKDFPPDPPDPDPDWRKTKIWIAGNVVRDIDIAITTDPGDRSVVVSVVVVVVVVVVPPPPDPDDDDD

pLDDT: mean 77.31, std 15.92, range [39.69, 93.19]

Nearest PDB structures (foldseek):
  2b3t-assembly1_B  TM=5.197E-01  e=2.454E-01  Escherichia coli
  5aox-assembly2_E  TM=3.485E-01  e=1.790E-01  Homo sapiens
  2bcp-assembly1_B  TM=4.175E-01  e=5.930E-01  Streptococcus pyogenes
  2bc0-assembly1_B  TM=4.151E-01  e=6.727E-01  Streptococcus pyogenes
  3n1h-assembly1_A  TM=2.748E-01  e=3.363E-01  Solanum tuberosum